Protein AF-A0A8R1TRE4-F1 (afdb_monomer_lite)

Organism: Onchocerca volvulus (NCBI:txid6282)

Foldseek 3Di:
DDDDDDDDDPALVSVCVPDPLCRDDVLSPHDDFDFPVVVVVLVVLVVVLVVLVVVLVVLVVVLVVCVVPDDQDPDPVSNVVSVVVSVVSVVVSVVSVVVSVVSVVVSVVVVVCPVPDDDPVRGDDDD

Radius of gyration: 25.33 Å; chains: 1; bounding box: 63×18×65 Å

InterPro domains:
  IPR051336 Rho GTPase-activating Guanine Nucleotide Exchange Factors [PTHR22826] (6-115)

Secondary structure (DSSP, 8-state):
--PPPP---SSHHHHTTTS-GGGSBGGGT--B---HHHHHHHHHHHHHHHHHHHHHHHHHHHHHHHHHH-PPPS-HHHHHHHHHHHHHHHHHHHHHHHHHHHHHHHHHHHHHHTTS---GGGPPP--

Sequence (127 aa):
MYFSTVLICQSSLELRRYIGPDCLTMDVGGVLKYNHLEWVQHRMDIERMKSSATVIAQSLSEFGRCLKETELPNDVETTARILEIQTAERDAIKEDFRISIRKGLSLLRHVRQLDVKPEHEQLSPTR

Structure (mmCIF, N/CA/C/O backbone):
data_AF-A0A8R1TRE4-F1
#
_entry.id   AF-A0A8R1TRE4-F1
#
loop_
_atom_site.group_PDB
_atom_site.id
_atom_site.type_symbol
_atom_site.label_atom_id
_atom_site.label_alt_id
_atom_site.label_comp_id
_atom_site.label_asym_id
_atom_site.label_entity_id
_atom_site.label_seq_id
_atom_site.pdbx_PDB_ins_code
_atom_site.Cartn_x
_atom_site.Cartn_y
_atom_site.Cartn_z
_atom_site.occupancy
_atom_site.B_iso_or_equiv
_atom_site.auth_seq_id
_atom_site.auth_comp_id
_atom_site.auth_asym_id
_atom_site.auth_atom_id
_atom_site.pdbx_PDB_model_num
ATOM 1 N N . MET A 1 1 ? -9.294 1.392 -37.088 1.00 53.94 1 MET A N 1
ATOM 2 C CA . MET A 1 1 ? -8.193 0.431 -37.301 1.00 53.94 1 MET A CA 1
ATOM 3 C C . MET A 1 1 ? -6.897 1.178 -37.012 1.00 53.94 1 MET A C 1
ATOM 5 O O . MET A 1 1 ? -6.532 2.033 -37.805 1.00 53.94 1 MET A O 1
ATOM 9 N N . TYR A 1 2 ? -6.284 0.984 -35.841 1.00 65.81 2 TYR A N 1
ATOM 10 C CA . TYR A 1 2 ? -4.967 1.565 -35.555 1.00 65.81 2 TYR A CA 1
ATOM 11 C C . TYR A 1 2 ? -3.926 0.649 -36.202 1.00 65.81 2 TYR A C 1
ATOM 13 O O . TYR A 1 2 ? -3.738 -0.475 -35.745 1.00 65.81 2 TYR A O 1
ATOM 21 N N . PHE A 1 3 ? -3.324 1.076 -37.311 1.00 69.75 3 PHE A N 1
ATOM 22 C CA . PHE A 1 3 ? -2.197 0.358 -37.901 1.00 69.75 3 PHE A CA 1
ATOM 23 C C . PHE A 1 3 ? -0.955 0.625 -37.049 1.00 69.75 3 PHE A C 1
ATOM 25 O O . PHE A 1 3 ? -0.560 1.775 -36.870 1.00 69.75 3 PHE A O 1
ATOM 32 N N . SER A 1 4 ? -0.355 -0.428 -36.502 1.00 81.38 4 SER A N 1
ATOM 33 C CA . SER A 1 4 ? 0.940 -0.346 -35.830 1.00 81.38 4 SER A CA 1
ATOM 34 C C . SER A 1 4 ? 2.053 -0.400 -36.880 1.00 81.38 4 SER A C 1
ATOM 36 O O . SER A 1 4 ? 2.179 -1.396 -37.589 1.00 81.38 4 SER A O 1
ATOM 38 N N . THR A 1 5 ? 2.861 0.657 -36.987 1.00 84.62 5 THR A N 1
ATOM 39 C CA . THR A 1 5 ? 4.088 0.664 -37.802 1.00 84.62 5 THR A CA 1
ATOM 40 C C . THR A 1 5 ? 5.239 0.088 -36.981 1.00 84.62 5 THR A C 1
ATOM 42 O O . THR A 1 5 ? 5.504 0.564 -35.879 1.00 84.62 5 THR A O 1
ATOM 45 N N . VAL A 1 6 ? 5.940 -0.914 -37.516 1.00 83.31 6 VAL A N 1
ATOM 46 C CA . VAL A 1 6 ? 7.176 -1.445 -36.921 1.00 83.31 6 VAL A CA 1
ATOM 47 C C . VAL A 1 6 ? 8.368 -0.725 -37.547 1.00 83.31 6 VAL A C 1
ATOM 49 O O . VAL A 1 6 ? 8.517 -0.723 -38.767 1.00 83.31 6 VAL A O 1
ATOM 52 N N . LEU A 1 7 ? 9.216 -0.124 -36.713 1.00 85.19 7 LEU A N 1
ATOM 53 C CA . LEU A 1 7 ? 10.475 0.498 -37.121 1.00 85.19 7 LEU A CA 1
ATOM 54 C C . LEU A 1 7 ? 11.631 -0.358 -36.600 1.00 85.19 7 LEU A C 1
ATOM 56 O O . LEU A 1 7 ? 11.717 -0.618 -35.402 1.00 85.19 7 LEU A O 1
ATOM 60 N N . ILE A 1 8 ? 12.515 -0.796 -37.493 1.00 86.88 8 ILE A N 1
ATOM 61 C CA . ILE A 1 8 ? 13.723 -1.544 -37.133 1.00 86.88 8 ILE A CA 1
ATOM 62 C C . ILE A 1 8 ? 14.887 -0.560 -37.156 1.00 86.88 8 ILE A C 1
ATOM 64 O O . ILE A 1 8 ? 15.214 -0.028 -38.211 1.00 86.88 8 ILE A O 1
ATOM 68 N N . CYS A 1 9 ? 15.498 -0.327 -35.998 1.00 85.31 9 CYS A N 1
ATOM 69 C CA . CYS A 1 9 ? 16.681 0.519 -35.874 1.00 85.31 9 CYS A CA 1
ATOM 70 C C . CYS A 1 9 ? 17.945 -0.351 -35.920 1.00 85.31 9 CYS A C 1
ATOM 72 O O . CYS A 1 9 ? 18.034 -1.350 -35.209 1.00 85.31 9 CYS A O 1
ATOM 74 N N . GLN A 1 10 ? 18.939 0.040 -36.713 1.00 86.00 10 GLN A N 1
ATOM 75 C CA . GLN A 1 10 ? 20.230 -0.644 -36.842 1.00 86.00 10 GLN A CA 1
ATOM 76 C C . GLN A 1 10 ? 21.266 -0.174 -35.811 1.00 86.00 10 GLN A C 1
ATOM 78 O O . GLN A 1 10 ? 22.352 -0.739 -35.709 1.00 86.00 10 GLN A O 1
ATOM 83 N N . SER A 1 11 ? 20.963 0.878 -35.048 1.00 85.69 11 SER A N 1
ATOM 84 C CA . SER A 1 11 ? 21.830 1.386 -33.983 1.00 85.69 11 SER A CA 1
ATOM 85 C C . SER A 1 11 ? 21.038 2.151 -32.922 1.00 85.69 11 SER A C 1
ATOM 87 O O . SER A 1 11 ? 19.941 2.649 -33.186 1.00 85.69 11 SER A O 1
ATOM 89 N N . SER A 1 12 ? 21.631 2.337 -31.737 1.00 81.75 12 SER A N 1
ATOM 90 C CA . SER A 1 12 ? 21.062 3.217 -30.705 1.00 81.75 12 SER A CA 1
ATOM 91 C C . SER A 1 12 ? 20.934 4.670 -31.184 1.00 81.75 12 SER A C 1
ATOM 93 O O . SER A 1 12 ? 20.046 5.392 -30.741 1.00 81.75 12 SER A O 1
ATOM 95 N N . LEU A 1 13 ? 21.785 5.112 -32.119 1.00 85.75 13 LEU A N 1
ATOM 96 C CA . LEU A 1 13 ? 21.698 6.442 -32.725 1.00 85.75 13 LEU A CA 1
ATOM 97 C C . LEU A 1 13 ? 20.430 6.604 -33.568 1.00 85.75 13 LEU A C 1
ATOM 99 O O . LEU A 1 13 ? 19.795 7.653 -33.515 1.00 85.75 13 LEU A O 1
ATOM 103 N N . GLU A 1 14 ? 20.067 5.574 -34.330 1.00 88.56 14 GLU A N 1
ATOM 104 C CA . GLU A 1 14 ? 18.827 5.563 -35.100 1.00 88.56 14 GLU A CA 1
ATOM 105 C C . GLU A 1 14 ? 17.605 5.508 -34.178 1.00 88.56 14 GLU A C 1
ATOM 107 O O . GLU A 1 14 ? 16.678 6.290 -34.366 1.00 88.56 14 GLU A O 1
ATOM 112 N N . LEU A 1 15 ? 17.652 4.697 -33.114 1.00 86.25 15 LEU A N 1
ATOM 113 C CA . LEU A 1 15 ? 16.594 4.629 -32.100 1.00 86.25 15 LEU A CA 1
ATOM 114 C C . LEU A 1 15 ? 16.294 6.004 -31.477 1.00 86.25 15 LEU A C 1
ATOM 116 O O . LEU A 1 15 ? 15.133 6.399 -31.366 1.00 86.25 15 LEU A O 1
ATOM 120 N N . ARG A 1 16 ? 17.341 6.774 -31.149 1.00 84.38 16 ARG A N 1
ATOM 121 C CA . ARG A 1 16 ? 17.233 8.136 -30.590 1.00 84.38 16 ARG A CA 1
ATOM 122 C C . ARG A 1 16 ? 16.614 9.168 -31.540 1.00 84.38 16 ARG A C 1
ATOM 124 O O . ARG A 1 16 ? 16.311 10.274 -31.104 1.00 84.38 16 ARG A O 1
ATOM 131 N N . ARG A 1 17 ? 16.412 8.846 -32.826 1.00 87.12 17 ARG A N 1
ATOM 132 C CA . ARG A 1 17 ? 15.635 9.697 -33.751 1.00 87.12 17 ARG A CA 1
ATOM 133 C C . ARG A 1 17 ? 14.127 9.562 -33.544 1.00 87.12 17 ARG A C 1
ATOM 135 O O . ARG A 1 17 ? 13.392 10.462 -33.936 1.00 87.12 17 ARG A O 1
ATOM 142 N N . TYR A 1 18 ? 13.684 8.454 -32.953 1.00 88.44 18 TYR A N 1
ATOM 143 C CA . TYR A 1 18 ? 12.270 8.124 -32.770 1.00 88.44 18 TYR A CA 1
ATOM 144 C C . TYR A 1 18 ? 11.831 8.175 -31.305 1.00 88.44 18 TYR A C 1
ATOM 146 O O . TYR A 1 18 ? 10.658 8.420 -31.034 1.00 88.44 18 TYR A O 1
ATOM 154 N N . ILE A 1 19 ? 12.756 7.950 -30.368 1.00 88.56 19 ILE A N 1
ATOM 155 C CA . ILE A 1 19 ? 12.488 7.902 -28.929 1.00 88.56 19 ILE A CA 1
ATOM 156 C C . ILE A 1 19 ? 13.368 8.931 -28.213 1.00 88.56 19 ILE A C 1
ATOM 158 O O . ILE A 1 19 ? 14.584 8.961 -28.409 1.00 88.56 19 ILE A O 1
ATOM 162 N N . GLY A 1 20 ? 12.751 9.765 -27.372 1.00 89.75 20 GLY A N 1
ATOM 163 C CA . GLY A 1 20 ? 13.458 10.735 -26.535 1.00 89.75 20 GLY A CA 1
ATOM 164 C C . GLY A 1 20 ? 14.395 10.061 -25.520 1.00 89.75 20 GLY A C 1
ATOM 165 O O . GLY A 1 20 ? 14.143 8.930 -25.096 1.00 89.75 20 GLY A O 1
ATOM 166 N N . PRO A 1 21 ? 15.492 10.722 -25.108 1.00 86.88 21 PRO A N 1
ATOM 167 C CA . PRO A 1 21 ? 16.458 10.142 -24.172 1.00 86.88 21 PRO A CA 1
ATOM 168 C C . PRO A 1 21 ? 15.849 9.813 -22.800 1.00 86.88 21 PRO A C 1
ATOM 170 O O . PRO A 1 21 ? 16.335 8.919 -22.119 1.00 86.88 21 PRO A O 1
ATOM 173 N N . ASP A 1 22 ? 14.784 10.503 -22.398 1.00 87.62 22 ASP A N 1
ATOM 174 C CA . ASP A 1 22 ? 13.999 10.284 -21.176 1.00 87.62 22 ASP A CA 1
ATOM 175 C C . ASP A 1 22 ? 13.220 8.960 -21.170 1.00 87.62 22 ASP A C 1
ATOM 177 O O . ASP A 1 22 ? 12.886 8.437 -20.109 1.00 87.62 22 ASP A O 1
ATOM 181 N N . CYS A 1 23 ? 12.984 8.390 -22.351 1.00 87.38 23 CYS A N 1
ATOM 182 C CA . CYS A 1 23 ? 12.325 7.099 -22.535 1.00 87.38 23 CYS A CA 1
ATOM 183 C C . CYS A 1 23 ? 13.320 5.946 -22.761 1.00 87.38 23 CYS A C 1
ATOM 185 O O . CYS A 1 23 ? 12.906 4.807 -22.973 1.00 87.38 23 CYS A O 1
ATOM 187 N N . LEU A 1 24 ? 14.623 6.231 -22.750 1.00 86.50 24 LEU A N 1
ATOM 188 C CA . LEU A 1 24 ? 15.688 5.267 -23.002 1.00 86.50 24 LEU A CA 1
ATOM 189 C C . LEU A 1 24 ? 16.537 5.078 -21.749 1.00 86.50 24 LEU A C 1
ATOM 191 O O . LEU A 1 24 ? 16.872 6.037 -21.054 1.00 86.50 24 LEU A O 1
ATOM 195 N N . THR A 1 25 ? 16.919 3.839 -21.473 1.00 87.12 25 THR A N 1
ATOM 196 C CA . THR A 1 25 ? 17.818 3.501 -20.371 1.00 87.12 25 THR A CA 1
ATOM 197 C C . THR A 1 25 ? 19.262 3.894 -20.686 1.00 87.12 25 THR A C 1
ATOM 199 O O . THR A 1 25 ? 19.643 4.092 -21.845 1.00 87.12 25 THR A O 1
ATOM 202 N N . MET A 1 26 ? 20.080 4.068 -19.645 1.00 85.19 26 MET A N 1
ATOM 203 C CA . MET A 1 26 ? 21.450 4.584 -19.793 1.00 85.19 26 MET A CA 1
ATOM 204 C C . MET A 1 26 ? 22.341 3.725 -20.704 1.00 85.19 26 MET A C 1
ATOM 206 O O . MET A 1 26 ? 23.173 4.257 -21.435 1.00 85.19 26 MET A O 1
ATOM 210 N N . ASP A 1 27 ? 22.137 2.412 -20.713 1.00 81.75 27 ASP A N 1
ATOM 211 C CA . ASP A 1 27 ? 22.870 1.441 -21.529 1.00 81.75 27 ASP A CA 1
ATOM 212 C C . ASP A 1 27 ? 22.601 1.560 -23.039 1.00 81.75 27 ASP A C 1
ATOM 214 O O . ASP A 1 27 ? 23.470 1.229 -23.844 1.00 81.75 27 ASP A O 1
ATOM 218 N N . VAL A 1 28 ? 21.455 2.121 -23.442 1.00 83.56 28 VAL A N 1
ATOM 219 C CA . VAL A 1 28 ? 21.129 2.424 -24.852 1.00 83.56 28 VAL A CA 1
ATOM 220 C C . VAL A 1 28 ? 21.258 3.917 -25.189 1.00 83.56 28 VAL A C 1
ATOM 222 O O . VAL A 1 28 ? 20.815 4.383 -26.244 1.00 83.56 28 VAL A O 1
ATOM 225 N N . GLY A 1 29 ? 21.926 4.679 -24.319 1.00 82.50 29 GLY A N 1
ATOM 226 C CA . GLY A 1 29 ? 22.239 6.093 -24.529 1.00 82.50 29 GLY A CA 1
ATOM 227 C C . GLY A 1 29 ? 21.116 7.058 -24.152 1.00 82.50 29 GLY A C 1
ATOM 228 O O . GLY A 1 29 ? 21.069 8.164 -24.692 1.00 82.50 29 GLY A O 1
ATOM 229 N N . GLY A 1 30 ? 20.205 6.645 -23.271 1.00 86.00 30 GLY A N 1
ATOM 230 C CA . GLY A 1 30 ? 19.227 7.536 -22.656 1.00 86.00 30 GLY A CA 1
ATOM 231 C C . GLY A 1 30 ? 19.618 8.012 -21.257 1.00 86.00 30 GLY A C 1
ATOM 232 O O . GLY A 1 30 ? 20.765 7.886 -20.828 1.00 86.00 30 GLY A O 1
ATOM 233 N N . VAL A 1 31 ? 18.648 8.588 -20.549 1.00 87.44 31 VAL A N 1
ATOM 234 C CA . VAL A 1 31 ? 18.800 9.135 -19.189 1.00 87.44 31 VAL A CA 1
ATOM 235 C C . VAL A 1 31 ? 17.885 8.454 -18.168 1.00 87.44 31 VAL A C 1
ATOM 237 O O . VAL A 1 31 ? 17.922 8.804 -16.987 1.00 87.44 31 VAL A O 1
ATOM 240 N N . LEU A 1 32 ? 17.080 7.474 -18.595 1.00 86.25 32 LEU A N 1
ATOM 241 C CA . LEU A 1 32 ? 16.230 6.698 -17.703 1.00 86.25 32 LEU A CA 1
ATOM 242 C C . LEU A 1 32 ? 17.097 5.778 -16.840 1.00 86.25 32 LEU A C 1
ATOM 244 O O . LEU A 1 32 ? 17.792 4.879 -17.321 1.00 86.25 32 LEU A O 1
ATOM 248 N N . LYS A 1 33 ? 17.033 5.997 -15.533 1.00 82.75 33 LYS A N 1
ATOM 249 C CA . LYS A 1 33 ? 17.647 5.119 -14.542 1.00 82.75 33 LYS A CA 1
ATOM 250 C C . LYS A 1 33 ? 16.700 3.951 -14.302 1.00 82.75 33 LYS A C 1
ATOM 252 O O . LYS A 1 33 ? 15.620 4.141 -13.747 1.00 82.75 33 LYS A O 1
ATOM 257 N N . TYR A 1 34 ? 17.087 2.761 -14.741 1.00 86.50 34 TYR A N 1
ATOM 258 C CA . TYR A 1 34 ? 16.260 1.570 -14.608 1.00 86.50 34 TYR A CA 1
ATOM 259 C C . TYR A 1 34 ? 16.881 0.570 -13.636 1.00 86.50 34 TYR A C 1
ATOM 261 O O . TYR A 1 34 ? 18.011 0.132 -13.824 1.00 86.50 34 TYR A O 1
ATOM 269 N N . ASN A 1 35 ? 16.115 0.181 -12.619 1.00 87.94 35 ASN A N 1
ATOM 270 C CA . ASN A 1 35 ? 16.393 -0.960 -11.758 1.00 87.94 35 ASN A CA 1
ATOM 271 C C . ASN A 1 35 ? 15.185 -1.897 -11.833 1.00 87.94 35 ASN A C 1
ATOM 273 O O . ASN A 1 35 ? 14.074 -1.518 -11.462 1.00 87.94 35 ASN A O 1
ATOM 277 N N . HIS A 1 36 ? 15.391 -3.113 -12.336 1.00 89.06 36 HIS A N 1
ATOM 278 C CA . HIS A 1 36 ? 14.305 -4.060 -12.556 1.00 89.06 36 HIS A CA 1
ATOM 279 C C . HIS A 1 36 ? 13.649 -4.493 -11.243 1.00 89.06 36 HIS A C 1
ATOM 281 O O . HIS A 1 36 ? 12.425 -4.492 -11.139 1.00 89.06 36 HIS A O 1
ATOM 287 N N . LEU A 1 37 ? 14.456 -4.837 -10.236 1.00 90.12 37 LEU A N 1
ATOM 288 C CA . LEU A 1 37 ? 13.964 -5.311 -8.944 1.00 90.12 37 LEU A CA 1
ATOM 289 C C . LEU A 1 37 ? 13.121 -4.236 -8.255 1.00 90.12 37 LEU A C 1
ATOM 291 O O . LEU A 1 37 ? 12.023 -4.512 -7.777 1.00 90.12 37 LEU A O 1
ATOM 295 N N . GLU A 1 38 ? 13.617 -3.005 -8.255 1.00 89.38 38 GLU A N 1
ATOM 296 C CA . GLU A 1 38 ? 12.926 -1.860 -7.686 1.00 89.38 38 GLU A CA 1
ATOM 297 C C . GLU A 1 38 ? 11.649 -1.522 -8.461 1.00 89.38 38 GLU A C 1
ATOM 299 O O . GLU A 1 38 ? 10.597 -1.340 -7.855 1.00 89.38 38 GLU A O 1
ATOM 304 N N . TRP A 1 39 ? 11.700 -1.496 -9.796 1.00 89.94 39 TRP A N 1
ATOM 305 C CA . TRP A 1 39 ? 10.514 -1.251 -10.618 1.00 89.94 39 TRP A CA 1
ATOM 306 C C . TRP A 1 39 ? 9.421 -2.295 -10.358 1.00 89.94 39 TRP A C 1
ATOM 308 O O . TRP A 1 39 ? 8.250 -1.942 -10.186 1.00 89.94 39 TRP A O 1
ATOM 318 N N . VAL A 1 40 ? 9.797 -3.578 -10.279 1.00 93.94 40 VAL A N 1
ATOM 319 C CA . VAL A 1 40 ? 8.872 -4.665 -9.932 1.00 93.94 40 VAL A CA 1
ATOM 320 C C . VAL A 1 40 ? 8.308 -4.454 -8.526 1.00 93.94 40 VAL A C 1
ATOM 322 O O . VAL A 1 40 ? 7.095 -4.560 -8.341 1.00 93.94 40 VAL A O 1
ATOM 325 N N . GLN A 1 41 ? 9.150 -4.114 -7.548 1.00 93.75 41 GLN A N 1
ATOM 326 C CA . GLN A 1 41 ? 8.725 -3.869 -6.171 1.00 93.75 41 GLN A CA 1
ATOM 327 C C . GLN A 1 41 ? 7.738 -2.700 -6.068 1.00 93.75 41 GLN A C 1
ATOM 329 O O . GLN A 1 41 ? 6.657 -2.876 -5.505 1.00 93.75 41 GLN A O 1
ATOM 334 N N . HIS A 1 42 ? 8.046 -1.551 -6.675 1.00 92.56 42 HIS A N 1
ATOM 335 C CA . HIS A 1 42 ? 7.149 -0.393 -6.712 1.00 92.56 42 HIS A CA 1
ATOM 336 C C . HIS A 1 42 ? 5.812 -0.756 -7.343 1.00 92.56 42 HIS A C 1
ATOM 338 O O . HIS A 1 42 ? 4.762 -0.451 -6.784 1.00 92.56 42 HIS A O 1
ATOM 344 N N . ARG A 1 43 ? 5.823 -1.468 -8.475 1.00 95.50 43 ARG A N 1
ATOM 345 C CA . ARG A 1 43 ? 4.592 -1.923 -9.127 1.00 95.50 43 ARG A CA 1
ATOM 346 C C . ARG A 1 43 ? 3.768 -2.832 -8.211 1.00 95.50 43 ARG A C 1
ATOM 348 O O . ARG A 1 43 ? 2.559 -2.640 -8.105 1.00 95.50 43 ARG A O 1
ATOM 355 N N . MET A 1 44 ? 4.398 -3.794 -7.536 1.00 97.19 44 MET A N 1
ATOM 356 C CA . MET A 1 44 ? 3.705 -4.656 -6.573 1.00 97.19 44 MET A CA 1
ATOM 357 C C . MET A 1 44 ? 3.107 -3.852 -5.416 1.00 97.19 44 MET A C 1
ATOM 359 O O . MET A 1 44 ? 1.969 -4.101 -5.023 1.00 97.19 44 MET A O 1
ATOM 363 N N . ASP A 1 45 ? 3.841 -2.883 -4.877 1.00 96.31 45 ASP A N 1
ATOM 364 C CA . ASP A 1 45 ? 3.367 -2.057 -3.767 1.00 96.31 45 ASP A CA 1
ATOM 365 C C . ASP A 1 45 ? 2.217 -1.131 -4.177 1.00 96.31 45 ASP A C 1
ATOM 367 O O . ASP A 1 45 ? 1.265 -0.968 -3.411 1.00 96.31 45 ASP A O 1
ATOM 371 N N . ILE A 1 46 ? 2.233 -0.598 -5.401 1.00 96.62 46 ILE A N 1
ATOM 372 C CA . ILE A 1 46 ? 1.111 0.167 -5.966 1.00 96.62 46 ILE A CA 1
ATOM 373 C C . ILE A 1 46 ? -0.137 -0.722 -6.107 1.00 96.62 46 ILE A C 1
ATOM 375 O O . ILE A 1 46 ? -1.225 -0.319 -5.689 1.00 96.62 46 ILE A O 1
ATOM 379 N N . GLU A 1 47 ? -0.003 -1.946 -6.626 1.00 97.88 47 GLU A N 1
ATOM 380 C CA . GLU A 1 47 ? -1.131 -2.888 -6.729 1.00 97.88 47 GLU A CA 1
ATOM 381 C C . GLU A 1 47 ? -1.669 -3.308 -5.348 1.00 97.88 47 GLU A C 1
ATOM 383 O O . GLU A 1 47 ? -2.885 -3.407 -5.146 1.00 97.88 47 GLU A O 1
ATOM 388 N N . ARG A 1 48 ? -0.790 -3.483 -4.351 1.00 96.94 48 ARG A N 1
ATOM 389 C CA . ARG A 1 48 ? -1.196 -3.709 -2.952 1.00 96.94 48 ARG A CA 1
ATOM 390 C C . ARG A 1 48 ? -1.952 -2.511 -2.385 1.00 96.94 48 ARG A C 1
ATOM 392 O O . ARG A 1 48 ? -2.964 -2.703 -1.715 1.00 96.94 48 ARG A O 1
ATOM 399 N N . MET A 1 49 ? -1.504 -1.287 -2.668 1.00 97.19 49 MET A N 1
ATOM 400 C CA . MET A 1 49 ? -2.192 -0.063 -2.247 1.00 97.19 49 MET A CA 1
ATOM 401 C C . MET A 1 49 ? -3.588 0.047 -2.862 1.00 97.19 49 MET A C 1
ATOM 403 O O . MET A 1 49 ? -4.546 0.347 -2.149 1.00 97.19 49 MET A O 1
ATOM 407 N N . LYS A 1 50 ? -3.728 -0.262 -4.154 1.00 98.06 50 LYS A N 1
ATOM 408 C CA . LYS A 1 50 ? -5.025 -0.326 -4.840 1.00 98.06 50 LYS A CA 1
ATOM 409 C C . LYS A 1 50 ? -5.950 -1.376 -4.220 1.00 98.06 50 LYS A C 1
ATOM 411 O O . LYS A 1 50 ? -7.126 -1.099 -3.982 1.00 98.06 50 LYS A O 1
ATOM 416 N N . SER A 1 51 ? -5.418 -2.560 -3.925 1.00 98.00 51 SER A N 1
ATOM 417 C CA . SER A 1 51 ? -6.171 -3.640 -3.277 1.00 98.00 51 SER A CA 1
ATOM 418 C C . SER A 1 51 ? -6.641 -3.228 -1.877 1.00 98.00 51 SER A C 1
ATOM 420 O O . SER A 1 51 ? -7.823 -3.339 -1.571 1.00 98.00 51 SER A O 1
ATOM 422 N N . SER A 1 52 ? -5.751 -2.647 -1.065 1.00 97.25 52 SER A N 1
ATOM 423 C CA . SER A 1 52 ? -6.064 -2.095 0.263 1.00 97.25 52 SER A CA 1
ATOM 424 C C . SER A 1 52 ? -7.163 -1.029 0.200 1.00 97.25 52 SER A C 1
ATOM 426 O O . SER A 1 52 ? -8.139 -1.089 0.943 1.00 97.25 52 SER A O 1
ATOM 428 N N . ALA A 1 53 ? -7.053 -0.077 -0.733 1.00 97.88 53 ALA A N 1
ATOM 429 C CA . ALA A 1 53 ? -8.062 0.962 -0.926 1.00 97.88 53 ALA A CA 1
ATOM 430 C C . ALA A 1 53 ? -9.430 0.385 -1.328 1.00 97.88 53 ALA A C 1
ATOM 432 O O . ALA A 1 53 ? -10.458 0.877 -0.869 1.00 97.88 53 ALA A O 1
ATOM 433 N N . THR A 1 54 ? -9.440 -0.675 -2.142 1.00 98.44 54 THR A N 1
ATOM 434 C CA . THR A 1 54 ? -10.670 -1.375 -2.543 1.00 98.44 54 THR A CA 1
ATOM 435 C C . THR A 1 54 ? -11.343 -2.037 -1.341 1.00 98.44 54 THR A C 1
ATOM 437 O O . THR A 1 54 ? -12.541 -1.850 -1.150 1.00 98.44 54 THR A O 1
ATOM 440 N N . VAL A 1 55 ? -10.576 -2.738 -0.500 1.00 98.25 55 VAL A N 1
ATOM 441 C CA . VAL A 1 55 ? -11.089 -3.372 0.727 1.00 98.25 55 VAL A CA 1
ATOM 442 C C . VAL A 1 55 ? -11.662 -2.323 1.679 1.00 98.25 55 VAL A C 1
ATOM 444 O O . VAL A 1 55 ? -12.799 -2.455 2.113 1.00 98.25 55 VAL A O 1
ATOM 447 N N . ILE A 1 56 ? -10.937 -1.227 1.931 1.00 98.44 56 ILE A N 1
ATOM 448 C CA . ILE A 1 56 ? -11.421 -0.151 2.813 1.00 98.44 56 ILE A CA 1
ATOM 449 C C . ILE A 1 56 ? -12.714 0.476 2.271 1.00 98.44 56 ILE A C 1
ATOM 451 O O . ILE A 1 56 ? -13.632 0.760 3.039 1.00 98.44 56 ILE A O 1
ATOM 455 N N . ALA A 1 57 ? -12.815 0.688 0.956 1.00 98.50 57 ALA A N 1
ATOM 456 C CA . ALA A 1 57 ? -14.024 1.229 0.338 1.00 98.50 57 ALA A CA 1
ATOM 457 C C . ALA A 1 57 ? -15.223 0.272 0.463 1.00 98.50 57 ALA A C 1
ATOM 459 O O . ALA A 1 57 ? -16.349 0.726 0.686 1.00 98.50 57 ALA A O 1
ATOM 460 N N . GLN A 1 58 ? -14.989 -1.038 0.349 1.00 98.50 58 GLN A N 1
ATOM 461 C CA . GLN A 1 58 ? -16.007 -2.067 0.570 1.00 98.50 58 GLN A CA 1
ATOM 462 C C . GLN A 1 58 ? -16.470 -2.076 2.028 1.00 98.50 58 GLN A C 1
ATOM 464 O O . GLN A 1 58 ? -17.664 -1.920 2.267 1.00 98.50 58 GLN A O 1
ATOM 469 N N . SER A 1 59 ? -15.543 -2.122 2.990 1.00 98.19 59 SER A N 1
ATOM 470 C CA . SER A 1 59 ? -15.862 -2.052 4.423 1.00 98.19 59 SER A CA 1
ATOM 471 C C . SER A 1 59 ? -16.635 -0.783 4.778 1.00 98.19 59 SER A C 1
ATOM 473 O O . SER A 1 59 ? -17.607 -0.834 5.521 1.00 98.19 59 SER A O 1
ATOM 475 N N . LEU A 1 60 ? -16.267 0.367 4.202 1.00 98.25 60 LEU A N 1
ATOM 476 C CA . LEU A 1 60 ? -16.997 1.616 4.416 1.00 98.25 60 LEU A CA 1
ATOM 477 C C . LEU A 1 60 ? -18.421 1.568 3.840 1.00 98.25 60 LEU A C 1
ATOM 479 O O . LEU A 1 60 ? -19.350 2.100 4.447 1.00 98.25 60 LEU A O 1
ATOM 483 N N . SER A 1 61 ? -18.596 0.935 2.678 1.00 98.31 61 SER A N 1
ATOM 484 C CA . SER A 1 61 ? -19.909 0.765 2.046 1.00 98.31 61 SER A CA 1
ATOM 485 C C . SER A 1 61 ? -20.805 -0.167 2.864 1.00 98.31 61 SER A C 1
ATOM 487 O O . SER A 1 61 ? -21.981 0.131 3.071 1.00 98.31 61 SER A O 1
ATOM 489 N N . GLU A 1 62 ? -20.248 -1.269 3.368 1.00 98.06 62 GLU A N 1
ATOM 490 C CA . GLU A 1 62 ? -20.938 -2.218 4.245 1.00 98.06 62 GLU A CA 1
ATOM 491 C C . GLU A 1 62 ? -21.313 -1.585 5.584 1.00 98.06 62 GLU A C 1
ATOM 493 O O . GLU A 1 62 ? -22.469 -1.687 5.994 1.00 98.06 62 GLU A O 1
ATOM 498 N N . PHE A 1 63 ? -20.390 -0.852 6.208 1.00 98.31 63 PHE A N 1
ATOM 499 C CA . PHE A 1 63 ? -20.649 -0.103 7.433 1.00 98.31 63 PHE A CA 1
ATOM 500 C C . PHE A 1 63 ? -21.751 0.946 7.231 1.00 98.31 63 PHE A C 1
ATOM 502 O O . PHE A 1 63 ? -22.696 1.023 8.013 1.00 98.31 63 PHE A O 1
ATOM 509 N N . GLY A 1 64 ? -21.693 1.718 6.139 1.00 98.19 64 GLY A N 1
ATOM 510 C CA . GLY A 1 64 ? -22.729 2.694 5.796 1.00 98.19 64 GLY A CA 1
ATOM 511 C C . GLY A 1 64 ? -24.104 2.057 5.567 1.00 98.19 64 GLY A C 1
ATOM 512 O O . GLY A 1 64 ? -25.120 2.611 5.991 1.00 98.19 64 GLY A O 1
ATOM 513 N N . ARG A 1 65 ? -24.144 0.871 4.947 1.00 98.19 65 ARG A N 1
ATOM 514 C CA . ARG A 1 65 ? -25.368 0.072 4.807 1.00 98.19 65 ARG A CA 1
ATOM 515 C C . ARG A 1 65 ? -25.886 -0.391 6.171 1.00 98.19 65 ARG A C 1
ATOM 517 O O . ARG A 1 65 ? -27.060 -0.177 6.453 1.00 98.19 65 ARG A O 1
ATOM 524 N N . CYS A 1 66 ? -25.020 -0.947 7.019 1.00 96.62 66 CYS A N 1
ATOM 525 C CA . CYS A 1 66 ? -25.354 -1.384 8.377 1.00 96.62 66 CYS A CA 1
ATOM 526 C C . CYS A 1 66 ? -25.977 -0.242 9.190 1.00 96.62 66 CYS A C 1
ATOM 528 O O . CYS A 1 66 ? -27.066 -0.399 9.734 1.00 96.62 66 CYS A O 1
ATOM 530 N N . LEU A 1 67 ? -25.356 0.942 9.189 1.00 97.69 67 LEU A N 1
ATOM 531 C CA . LEU A 1 67 ? -25.888 2.125 9.873 1.00 97.69 67 LEU A CA 1
ATOM 532 C C . LEU A 1 67 ? -27.281 2.527 9.375 1.00 97.69 67 LEU A C 1
ATOM 534 O O . LEU A 1 67 ? -28.132 2.899 10.176 1.00 97.69 67 LEU A O 1
ATOM 538 N N . LYS A 1 68 ? -27.516 2.466 8.060 1.00 97.25 68 LYS A N 1
ATOM 539 C CA . LYS A 1 68 ? -28.804 2.830 7.454 1.00 97.25 68 LYS A CA 1
ATOM 540 C C . LYS A 1 68 ? -29.910 1.822 7.773 1.00 97.25 68 LYS A C 1
ATOM 542 O O . LYS A 1 68 ? -31.060 2.217 7.923 1.00 97.25 68 LYS A O 1
ATOM 547 N N . GLU A 1 69 ? -29.570 0.538 7.803 1.00 96.88 69 GLU A N 1
ATOM 548 C CA . GLU A 1 69 ? -30.505 -0.573 8.026 1.00 96.88 69 GLU A CA 1
ATOM 549 C C . GLU A 1 69 ? -30.727 -0.874 9.515 1.00 96.88 69 GLU A C 1
ATOM 551 O O . GLU A 1 69 ? -31.630 -1.632 9.857 1.00 96.88 69 GLU A O 1
ATOM 556 N N . THR A 1 70 ? -29.919 -0.295 10.408 1.00 96.50 70 THR A N 1
ATOM 557 C CA . THR A 1 70 ? -30.052 -0.507 11.851 1.00 96.50 70 THR A CA 1
ATOM 558 C C . THR A 1 70 ? -31.302 0.183 12.389 1.00 96.50 70 THR A C 1
ATOM 560 O O . THR A 1 70 ? -31.383 1.411 12.442 1.00 96.50 70 THR A O 1
ATOM 563 N N . GLU A 1 71 ? -32.239 -0.616 12.888 1.00 94.88 71 GLU A N 1
ATOM 564 C CA . GLU A 1 71 ? -33.335 -0.152 13.732 1.00 94.88 71 GLU A CA 1
ATOM 565 C C . GLU A 1 71 ? -32.906 -0.205 15.201 1.00 94.88 71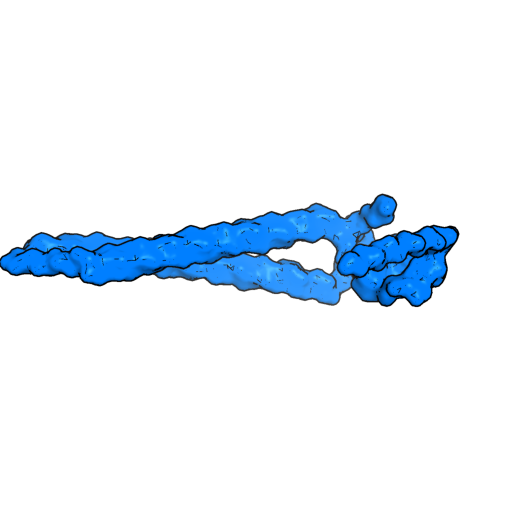 GLU A C 1
ATOM 567 O O . GLU A 1 71 ? -32.451 -1.238 15.697 1.00 94.88 71 GLU A O 1
ATOM 572 N N . LEU A 1 72 ? -33.031 0.918 15.909 1.00 93.31 72 LEU A N 1
ATOM 573 C CA . LEU A 1 72 ? -32.693 0.974 17.328 1.00 93.31 72 LEU A CA 1
ATOM 574 C C . LEU A 1 72 ? -33.872 0.457 18.168 1.00 93.31 72 LEU A C 1
ATOM 576 O O . LEU A 1 72 ? -34.987 0.969 18.034 1.00 93.31 72 LEU A O 1
ATOM 580 N N . PRO A 1 73 ? -33.653 -0.538 19.042 1.00 92.19 73 PRO A N 1
ATOM 581 C CA . PRO A 1 73 ? -34.700 -1.081 19.892 1.00 92.19 73 PRO A CA 1
ATOM 582 C C . PRO A 1 73 ? -35.097 -0.078 20.978 1.00 92.19 73 PRO A C 1
ATOM 584 O O . PRO A 1 73 ? -34.297 0.740 21.422 1.00 92.19 73 PRO A O 1
ATOM 587 N N . ASN A 1 74 ? -36.318 -0.196 21.496 1.00 92.50 74 ASN A N 1
ATOM 588 C CA . ASN A 1 74 ? -36.771 0.594 22.646 1.00 92.50 74 ASN A CA 1
ATOM 589 C C . ASN A 1 74 ? -36.284 0.003 23.989 1.00 92.50 74 ASN A C 1
ATOM 591 O O . ASN A 1 74 ? -37.037 -0.091 24.954 1.00 92.50 74 ASN A O 1
ATOM 595 N N . ASP A 1 75 ? -35.036 -0.462 24.014 1.00 95.19 75 ASP A N 1
ATOM 596 C CA . ASP A 1 75 ? -34.343 -0.986 25.187 1.00 95.19 75 ASP A CA 1
ATOM 597 C C . ASP A 1 75 ? -32.956 -0.345 25.261 1.00 95.19 75 ASP A C 1
ATOM 599 O O . ASP A 1 75 ? -32.199 -0.334 24.281 1.00 95.19 75 ASP A O 1
ATOM 603 N N . VAL A 1 76 ? -32.636 0.215 26.427 1.00 95.88 76 VAL A N 1
ATOM 604 C CA . VAL A 1 76 ? -31.405 0.985 26.636 1.00 95.88 76 VAL A CA 1
ATOM 605 C C . VAL A 1 76 ? -30.183 0.082 26.522 1.00 95.88 76 VAL A C 1
ATOM 607 O O . VAL A 1 76 ? -29.203 0.470 25.887 1.00 95.88 76 VAL A O 1
ATOM 610 N N . GLU A 1 77 ? -30.239 -1.123 27.094 1.00 96.12 77 GLU A N 1
ATOM 611 C CA . GLU A 1 77 ? -29.101 -2.045 27.104 1.00 96.12 77 GLU A CA 1
ATOM 612 C C . GLU A 1 77 ? -28.760 -2.517 25.685 1.00 96.12 77 GLU A C 1
ATOM 614 O O . GLU A 1 77 ? -27.604 -2.467 25.255 1.00 96.12 77 GLU A O 1
ATOM 619 N N . THR A 1 78 ? -29.775 -2.907 24.916 1.00 95.12 78 THR A N 1
ATOM 620 C CA . THR A 1 78 ? -29.601 -3.369 23.538 1.00 95.12 78 THR A CA 1
ATOM 621 C C . THR A 1 78 ? -29.144 -2.229 22.628 1.00 95.12 78 THR A C 1
ATOM 623 O O . THR A 1 78 ? -28.231 -2.421 21.824 1.00 95.12 78 THR A O 1
ATOM 626 N N . THR A 1 79 ? -29.702 -1.025 22.789 1.00 97.00 79 THR A N 1
ATOM 627 C CA . THR A 1 79 ? -29.248 0.167 22.052 1.00 97.00 79 THR A CA 1
ATOM 628 C C . THR A 1 79 ? -27.779 0.473 22.340 1.00 97.00 79 THR A C 1
ATOM 630 O O . THR A 1 79 ? -27.005 0.689 21.409 1.00 97.00 79 THR A O 1
ATOM 633 N N . ALA A 1 80 ? -27.366 0.445 23.611 1.00 97.19 80 ALA A N 1
ATOM 634 C CA . ALA A 1 80 ? -25.976 0.684 23.996 1.00 97.19 80 ALA A CA 1
ATOM 635 C C . ALA A 1 80 ? -25.024 -0.337 23.354 1.00 97.19 80 ALA A C 1
ATOM 637 O O . ALA A 1 80 ? -23.996 0.048 22.798 1.00 97.19 80 ALA A O 1
ATOM 638 N N . ARG A 1 81 ? -25.405 -1.621 23.347 1.00 96.81 81 ARG A N 1
ATOM 639 C CA . ARG A 1 81 ? -24.621 -2.696 22.723 1.00 96.81 81 ARG A CA 1
ATOM 640 C C . ARG A 1 81 ? -24.460 -2.504 21.212 1.00 96.81 81 ARG A C 1
ATOM 642 O O . ARG A 1 81 ? -23.368 -2.697 20.686 1.00 96.81 81 ARG A O 1
ATOM 649 N N . ILE A 1 82 ? -25.523 -2.104 20.510 1.00 97.31 82 ILE A N 1
ATOM 650 C CA . ILE A 1 82 ? -25.467 -1.808 19.067 1.00 97.31 82 ILE A CA 1
ATOM 651 C C . ILE A 1 82 ? -24.482 -0.666 18.794 1.00 97.31 82 ILE A C 1
ATOM 653 O O . ILE A 1 82 ? -23.620 -0.786 17.922 1.00 97.31 82 ILE A O 1
ATOM 657 N N . LEU A 1 83 ? -24.575 0.421 19.563 1.00 97.25 83 LEU A N 1
ATOM 658 C CA . LEU A 1 83 ? -23.689 1.576 19.416 1.00 97.25 83 LEU A CA 1
ATOM 659 C C . LEU A 1 83 ? -22.226 1.229 19.717 1.00 97.25 83 LEU A C 1
ATOM 661 O O . LEU A 1 83 ? -21.331 1.735 19.039 1.00 97.25 83 LEU A O 1
ATOM 665 N N . GLU A 1 84 ? -21.971 0.365 20.701 1.00 98.00 84 GLU A N 1
ATOM 666 C CA . GLU A 1 84 ? -20.629 -0.126 21.023 1.00 98.00 84 GLU A CA 1
ATOM 667 C C . GLU A 1 84 ? -20.026 -0.918 19.853 1.00 98.00 84 GLU A C 1
ATOM 669 O O . GLU A 1 84 ? -18.910 -0.620 19.422 1.00 98.00 84 GLU A O 1
ATOM 674 N N . ILE A 1 85 ? -20.788 -1.850 19.268 1.00 97.25 85 ILE A N 1
ATOM 675 C CA . ILE A 1 85 ? -20.360 -2.645 18.105 1.00 97.25 85 ILE A CA 1
ATOM 676 C C . ILE A 1 85 ? -20.058 -1.739 16.905 1.00 97.25 85 ILE A C 1
ATOM 678 O O . ILE A 1 85 ? -18.980 -1.825 16.316 1.00 97.25 85 ILE A O 1
ATOM 682 N N . GLN A 1 86 ? -20.972 -0.825 16.570 1.00 97.81 86 GLN A N 1
ATOM 683 C CA . GLN A 1 86 ? -20.787 0.108 15.454 1.00 97.81 86 GLN A CA 1
ATOM 684 C C . GLN A 1 86 ? -19.605 1.061 15.683 1.00 97.81 86 GLN A C 1
ATOM 686 O O . GLN A 1 86 ? -18.910 1.443 14.740 1.00 97.81 86 GLN A O 1
ATOM 691 N N . THR A 1 87 ? -19.349 1.448 16.934 1.00 98.38 87 THR A N 1
ATOM 692 C CA . THR A 1 87 ? -18.185 2.262 17.309 1.00 98.38 87 THR A CA 1
ATOM 693 C C . THR A 1 87 ? -16.887 1.489 17.095 1.00 98.38 87 THR A C 1
ATOM 695 O O . THR A 1 87 ? -15.959 2.032 16.491 1.00 98.38 87 THR A O 1
ATOM 698 N N . ALA A 1 88 ? -16.836 0.227 17.526 1.00 98.38 88 ALA A N 1
ATOM 699 C CA . ALA A 1 88 ? -15.680 -0.640 17.326 1.00 98.38 88 ALA A CA 1
ATOM 700 C C . ALA A 1 88 ? -15.392 -0.876 15.831 1.00 98.38 88 ALA A C 1
ATOM 702 O O . ALA A 1 88 ? -14.248 -0.739 15.398 1.00 98.38 88 ALA A O 1
ATOM 703 N N . GLU A 1 89 ? -16.423 -1.146 15.025 1.00 97.94 89 GLU A N 1
ATOM 704 C CA . GLU A 1 89 ? -16.296 -1.334 13.574 1.00 97.94 89 GLU A CA 1
ATOM 705 C C . GLU A 1 89 ? -15.783 -0.066 12.874 1.00 97.94 89 GLU A C 1
ATOM 707 O O . GLU A 1 89 ? -14.818 -0.104 12.107 1.00 97.94 89 GLU A O 1
ATOM 712 N N . ARG A 1 90 ? -16.361 1.095 13.205 1.00 98.38 90 ARG A N 1
ATOM 713 C CA . ARG A 1 90 ? -15.894 2.398 12.713 1.00 98.38 90 ARG A CA 1
ATOM 714 C C . ARG A 1 90 ? -14.417 2.626 13.027 1.00 98.38 90 ARG A C 1
ATOM 716 O O . ARG A 1 90 ? -13.683 3.169 12.198 1.00 98.38 90 ARG A O 1
ATOM 723 N N . ASP A 1 91 ? -13.992 2.294 14.241 1.00 98.56 91 ASP A N 1
ATOM 724 C CA . ASP A 1 91 ? -12.623 2.532 14.686 1.00 98.56 91 ASP A CA 1
ATOM 725 C C . ASP A 1 91 ? -11.630 1.572 14.018 1.00 98.56 91 ASP A C 1
ATOM 727 O O . ASP A 1 91 ? -10.537 2.012 13.653 1.00 98.56 91 ASP A O 1
ATOM 731 N N . ALA A 1 92 ? -12.043 0.333 13.729 1.00 98.31 92 ALA A N 1
ATOM 732 C CA . ALA A 1 92 ? -11.281 -0.603 12.904 1.00 98.31 92 ALA A CA 1
ATOM 733 C C . ALA A 1 92 ? -11.073 -0.071 11.473 1.00 98.31 92 ALA A C 1
ATOM 735 O O . ALA A 1 92 ? -9.931 0.068 11.033 1.00 98.31 92 ALA A O 1
ATOM 736 N N . ILE A 1 93 ? -12.146 0.355 10.786 1.00 98.31 93 ILE A N 1
ATOM 737 C CA . ILE A 1 93 ? -12.062 0.926 9.425 1.00 98.31 93 ILE A CA 1
ATOM 738 C C . ILE A 1 93 ? -11.147 2.160 9.402 1.00 98.31 93 ILE A C 1
ATOM 740 O O . ILE A 1 93 ? -10.343 2.349 8.483 1.00 98.31 93 ILE A O 1
ATOM 744 N N . LYS A 1 94 ? -11.240 3.020 10.425 1.00 98.38 94 LYS A N 1
ATOM 745 C CA . LYS A 1 94 ? -10.361 4.189 10.555 1.00 98.38 94 LYS A CA 1
ATOM 746 C C . LYS A 1 94 ? -8.897 3.795 10.719 1.00 98.38 94 LYS A C 1
ATOM 748 O O . LYS A 1 94 ? -8.039 4.498 10.179 1.00 98.38 94 LYS A O 1
ATOM 753 N N . GLU A 1 95 ? -8.587 2.745 11.474 1.00 98.38 95 GLU A N 1
ATOM 754 C CA . GLU A 1 95 ? -7.200 2.304 11.623 1.00 98.38 95 GLU A CA 1
ATOM 755 C C . GLU A 1 95 ? -6.657 1.698 10.330 1.00 98.38 95 GLU A C 1
ATOM 757 O O . GLU A 1 95 ? -5.567 2.088 9.906 1.00 98.38 95 GLU A O 1
ATOM 762 N N . ASP A 1 96 ? -7.436 0.874 9.629 1.00 97.88 96 ASP A N 1
ATOM 763 C CA . ASP A 1 96 ? -7.053 0.345 8.314 1.00 97.88 96 ASP A CA 1
ATOM 764 C C . ASP A 1 96 ? -6.761 1.472 7.320 1.00 97.88 96 ASP A C 1
ATOM 766 O O . ASP A 1 96 ? -5.731 1.477 6.634 1.00 97.88 96 ASP A O 1
ATOM 770 N N . PHE A 1 97 ? -7.613 2.499 7.304 1.00 97.88 97 PHE A N 1
ATOM 771 C CA . PHE A 1 97 ? -7.400 3.688 6.488 1.00 97.88 97 PHE A CA 1
ATOM 772 C C . PHE A 1 97 ? -6.109 4.430 6.859 1.00 97.88 97 PHE A C 1
ATOM 774 O O . PHE A 1 97 ? -5.322 4.782 5.975 1.00 97.88 97 PHE A O 1
ATOM 781 N N . ARG A 1 98 ? -5.823 4.618 8.155 1.00 98.31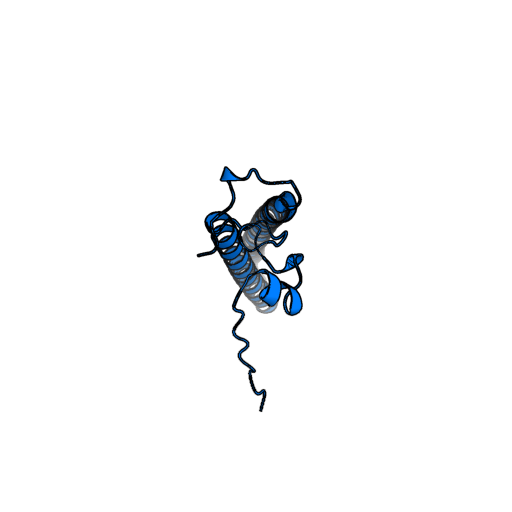 98 ARG A N 1
ATOM 782 C CA . ARG A 1 98 ? -4.568 5.240 8.618 1.00 98.31 98 ARG A CA 1
ATOM 783 C C . ARG A 1 98 ? -3.343 4.426 8.223 1.00 98.31 98 ARG A C 1
ATOM 785 O O . ARG A 1 98 ? -2.365 5.003 7.745 1.00 98.31 98 ARG A O 1
ATOM 792 N N . ILE A 1 99 ? -3.378 3.106 8.395 1.00 97.94 99 ILE A N 1
ATOM 793 C CA . ILE A 1 99 ? -2.296 2.204 7.987 1.00 97.94 99 ILE A CA 1
ATOM 794 C C . ILE A 1 99 ? -2.060 2.321 6.479 1.00 97.94 99 ILE A C 1
ATOM 796 O O . ILE A 1 99 ? -0.912 2.466 6.049 1.00 97.94 99 ILE A O 1
ATOM 800 N N . SER A 1 100 ? -3.132 2.313 5.684 1.00 97.44 100 SER A N 1
ATOM 801 C CA . SER A 1 100 ? -3.071 2.464 4.229 1.00 97.44 100 SER A CA 1
ATOM 802 C C . SER A 1 100 ? -2.429 3.798 3.828 1.00 97.44 100 SER A C 1
ATOM 804 O O . SER A 1 100 ? -1.498 3.815 3.025 1.00 97.44 100 SER A O 1
ATOM 806 N N . ILE A 1 101 ? -2.807 4.912 4.467 1.00 97.88 101 ILE A N 1
ATOM 807 C CA . ILE A 1 101 ? -2.174 6.222 4.235 1.00 97.88 101 ILE A CA 1
ATOM 808 C C . ILE A 1 101 ? -0.678 6.190 4.563 1.00 97.88 101 ILE A C 1
ATOM 810 O O . ILE A 1 101 ? 0.133 6.648 3.757 1.00 97.88 101 ILE A O 1
ATOM 814 N N . ARG A 1 102 ? -0.282 5.644 5.722 1.00 97.50 102 ARG A N 1
ATOM 815 C CA . ARG A 1 102 ? 1.138 5.561 6.117 1.00 97.50 102 ARG A CA 1
ATOM 816 C C . ARG A 1 102 ? 1.954 4.785 5.077 1.00 97.50 102 ARG A C 1
ATOM 818 O O . ARG A 1 102 ? 3.024 5.248 4.677 1.00 97.50 102 ARG A O 1
ATOM 825 N N . LYS A 1 103 ? 1.433 3.644 4.609 1.00 96.06 103 LYS A N 1
ATOM 826 C CA . LYS A 1 103 ? 2.052 2.826 3.552 1.00 96.06 103 LYS A CA 1
ATOM 827 C C . LYS A 1 103 ? 2.149 3.596 2.234 1.00 96.06 103 LYS A C 1
ATOM 829 O O . LYS A 1 103 ? 3.234 3.669 1.663 1.00 96.06 103 LYS A O 1
ATOM 834 N N . GLY A 1 104 ? 1.063 4.240 1.807 1.00 97.19 104 GLY A N 1
ATOM 835 C CA . GLY A 1 104 ? 1.020 5.033 0.577 1.00 97.19 104 GLY A CA 1
ATOM 836 C C . GLY A 1 104 ? 2.003 6.206 0.583 1.00 97.19 104 GLY A C 1
ATOM 837 O O . GLY A 1 104 ? 2.727 6.411 -0.387 1.00 97.19 104 GLY A O 1
ATOM 838 N N . LEU A 1 105 ? 2.105 6.936 1.697 1.00 96.69 105 LEU A N 1
ATOM 839 C CA . LEU A 1 105 ? 3.080 8.021 1.847 1.00 96.69 105 LEU A CA 1
ATOM 840 C C . LEU A 1 105 ? 4.521 7.504 1.862 1.00 96.69 105 LEU A C 1
ATOM 842 O O . LEU A 1 105 ? 5.408 8.159 1.317 1.00 96.69 105 LEU A O 1
ATOM 846 N N . SER A 1 106 ? 4.772 6.340 2.467 1.00 94.81 106 SER A N 1
ATOM 847 C CA . SER A 1 106 ? 6.100 5.724 2.430 1.00 94.81 106 SER A CA 1
ATOM 848 C C . SER A 1 106 ? 6.496 5.303 1.020 1.00 94.81 106 SE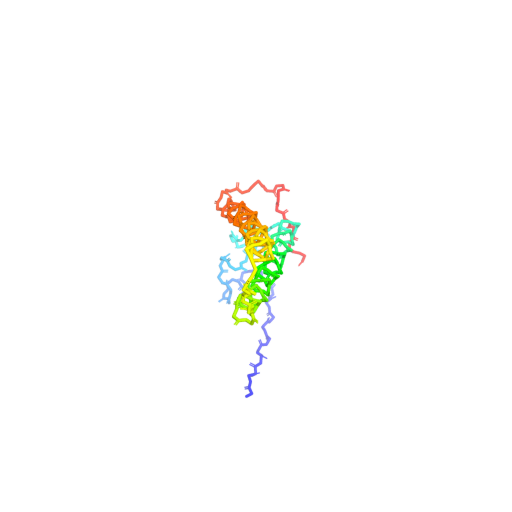R A C 1
ATOM 850 O O . SER A 1 106 ? 7.607 5.603 0.594 1.00 94.81 106 SER A O 1
ATOM 852 N N . LEU A 1 107 ? 5.584 4.665 0.286 1.00 94.50 107 LEU A N 1
ATOM 853 C CA . LEU A 1 107 ? 5.780 4.306 -1.115 1.0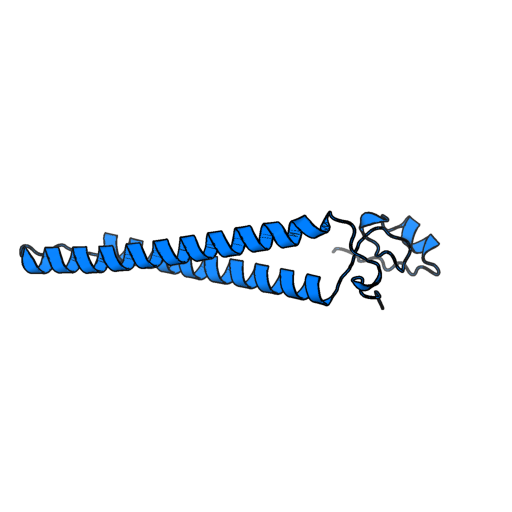0 94.50 107 LEU A CA 1
ATOM 854 C C . LEU A 1 107 ? 6.044 5.546 -1.974 1.00 94.50 107 LEU A C 1
ATOM 856 O O . LEU A 1 107 ? 6.999 5.566 -2.741 1.00 94.50 107 LEU A O 1
ATOM 860 N N . LEU A 1 108 ? 5.262 6.615 -1.789 1.00 94.81 108 LEU A N 1
ATOM 861 C CA . LEU A 1 108 ? 5.451 7.875 -2.507 1.00 94.81 108 LEU A CA 1
ATOM 862 C C . LEU A 1 108 ? 6.845 8.473 -2.274 1.00 94.81 108 LEU A C 1
ATOM 864 O O . LEU A 1 108 ? 7.438 9.007 -3.208 1.00 94.81 108 LEU A O 1
ATOM 868 N N . ARG A 1 109 ? 7.379 8.381 -1.047 1.00 92.25 109 ARG A N 1
ATOM 869 C CA . ARG A 1 109 ? 8.757 8.807 -0.763 1.00 92.25 109 ARG A CA 1
ATOM 870 C C . ARG A 1 109 ? 9.772 7.964 -1.527 1.00 92.25 109 ARG A C 1
ATOM 872 O O . ARG A 1 109 ? 10.641 8.552 -2.154 1.00 92.25 109 ARG A O 1
ATOM 879 N N . HIS A 1 110 ? 9.653 6.636 -1.508 1.00 88.94 110 HIS A N 1
ATOM 880 C CA . HIS A 1 110 ? 10.593 5.756 -2.213 1.00 88.94 110 HIS A CA 1
ATOM 881 C C . HIS A 1 110 ? 10.555 5.974 -3.729 1.00 88.94 110 HIS A C 1
ATOM 883 O O . HIS A 1 110 ? 11.595 6.162 -4.346 1.00 88.94 110 HIS A O 1
ATOM 889 N N . VAL A 1 111 ? 9.359 6.063 -4.316 1.00 88.00 111 VAL A N 1
ATOM 890 C CA . VAL A 1 111 ? 9.197 6.319 -5.755 1.00 88.00 111 VAL A CA 1
ATOM 891 C C . VAL A 1 111 ? 9.787 7.677 -6.156 1.00 88.00 111 VAL A C 1
ATOM 893 O O . VAL A 1 111 ? 10.387 7.788 -7.218 1.00 88.00 111 VAL A O 1
ATOM 896 N N . ARG A 1 112 ? 9.667 8.711 -5.309 1.00 86.00 112 ARG A N 1
ATOM 897 C CA . ARG A 1 112 ? 10.253 10.043 -5.565 1.00 86.00 112 ARG A CA 1
ATOM 898 C C . ARG A 1 112 ? 11.757 10.122 -5.297 1.00 86.00 112 ARG A C 1
ATOM 900 O O . ARG A 1 112 ? 12.431 10.959 -5.882 1.00 86.00 112 ARG A O 1
ATOM 907 N N . GLN A 1 113 ? 12.305 9.279 -4.423 1.00 75.81 113 GLN A N 1
ATOM 908 C CA . GLN A 1 113 ? 13.749 9.250 -4.156 1.00 75.81 113 GLN A CA 1
ATOM 909 C C . GLN A 1 113 ? 14.572 8.842 -5.385 1.00 75.81 113 GLN A C 1
ATOM 911 O O . GLN A 1 113 ? 15.752 9.173 -5.441 1.00 75.81 113 GLN A O 1
ATOM 916 N N . LEU A 1 114 ? 13.956 8.231 -6.400 1.00 62.84 114 LEU A N 1
ATOM 917 C CA . LEU A 1 114 ? 14.581 7.949 -7.697 1.00 62.84 114 LEU A CA 1
ATOM 918 C C . LEU A 1 114 ? 15.033 9.200 -8.477 1.00 62.84 114 LEU A C 1
ATOM 920 O O . LEU A 1 114 ? 15.835 9.095 -9.413 1.00 62.84 114 LEU A O 1
ATOM 924 N N . ASP A 1 115 ? 14.598 10.393 -8.062 1.00 61.16 115 ASP A N 1
ATOM 925 C CA . ASP A 1 115 ? 15.153 11.651 -8.567 1.00 61.16 115 ASP A CA 1
ATOM 926 C C . A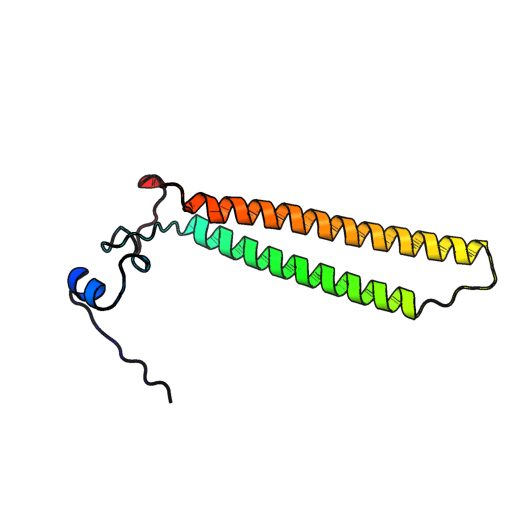SP A 1 115 ? 16.622 11.842 -8.133 1.00 61.16 115 ASP A C 1
ATOM 928 O O . ASP A 1 115 ? 17.412 12.479 -8.839 1.00 61.16 115 ASP A O 1
ATOM 932 N N . VAL A 1 116 ? 17.048 11.214 -7.028 1.00 66.69 116 VAL A N 1
ATOM 933 C CA . VAL A 1 116 ? 18.457 11.147 -6.614 1.00 66.69 116 VAL A CA 1
ATOM 934 C C . VAL A 1 116 ? 19.226 10.259 -7.597 1.00 66.69 116 VAL A C 1
ATOM 936 O O . VAL A 1 116 ? 18.695 9.307 -8.161 1.00 66.69 116 VAL A O 1
ATOM 939 N N . LYS A 1 117 ? 20.475 10.607 -7.913 1.00 61.78 117 LYS A N 1
ATOM 940 C CA . LYS A 1 117 ? 21.313 9.851 -8.857 1.00 61.78 117 LYS A CA 1
ATOM 941 C C . LYS A 1 117 ? 21.658 8.476 -8.250 1.00 61.78 117 LYS A C 1
ATOM 943 O O . LYS A 1 117 ? 22.441 8.468 -7.307 1.00 61.78 117 LYS A O 1
ATOM 948 N N . PRO A 1 118 ? 21.100 7.355 -8.750 1.00 64.75 118 PRO A N 1
ATOM 949 C CA . PRO A 1 118 ? 21.491 6.036 -8.295 1.00 64.75 118 PRO A CA 1
ATOM 950 C C . PRO A 1 118 ? 22.910 5.753 -8.777 1.00 64.75 118 PRO A C 1
ATOM 952 O O . PRO A 1 118 ? 23.367 6.284 -9.800 1.00 64.75 118 PRO A O 1
ATOM 955 N N . GLU A 1 119 ? 23.612 4.928 -8.019 1.00 69.81 119 GLU A N 1
ATOM 956 C CA . GLU A 1 119 ? 24.930 4.445 -8.400 1.00 69.81 119 GLU A CA 1
ATOM 957 C C . GLU A 1 119 ? 24.799 3.495 -9.595 1.00 69.81 119 GLU A C 1
ATOM 959 O O . GLU A 1 119 ? 23.781 2.824 -9.767 1.00 69.81 119 GLU A O 1
ATOM 964 N N . HIS A 1 120 ? 25.827 3.427 -10.445 1.00 69.56 120 HIS A N 1
ATOM 965 C CA . HIS A 1 120 ? 25.803 2.574 -11.640 1.00 69.56 120 HIS A CA 1
ATOM 966 C C . HIS A 1 120 ? 25.541 1.096 -11.292 1.00 69.56 120 HIS A C 1
ATOM 968 O O . HIS A 1 120 ? 24.920 0.370 -12.060 1.00 69.56 120 HIS A O 1
ATOM 974 N N . GLU A 1 121 ? 25.968 0.667 -10.106 1.00 75.12 121 GLU A N 1
ATOM 975 C CA . GLU A 1 121 ? 25.768 -0.680 -9.560 1.00 75.12 121 GLU A CA 1
ATOM 976 C C . GLU A 1 121 ? 24.297 -1.001 -9.261 1.00 75.12 121 GLU A C 1
ATOM 978 O O . GLU A 1 121 ? 23.908 -2.165 -9.211 1.00 75.12 121 GLU A O 1
ATOM 983 N N . GLN A 1 122 ? 23.463 0.026 -9.090 1.00 75.12 122 GLN A N 1
ATOM 984 C CA . GLN A 1 122 ? 22.033 -0.116 -8.832 1.00 75.12 122 GLN A CA 1
ATOM 985 C C . GLN A 1 122 ? 21.219 -0.205 -10.126 1.00 75.12 122 GLN A C 1
ATOM 987 O O . GLN A 1 122 ? 20.013 -0.431 -10.064 1.00 75.12 122 GLN A O 1
ATOM 992 N N . LEU A 1 123 ? 21.833 -0.015 -1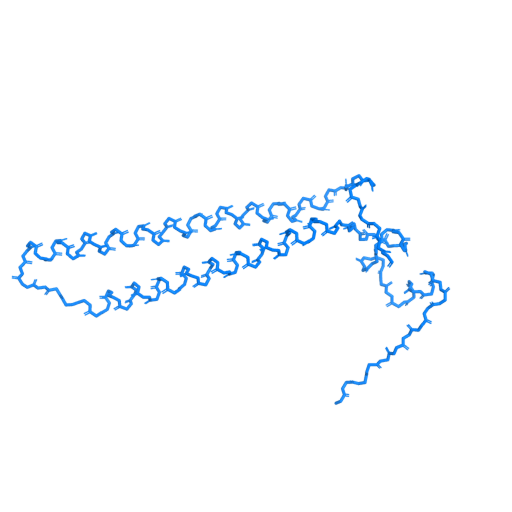1.295 1.00 79.38 123 LEU A N 1
ATOM 993 C CA . LEU A 1 123 ? 21.136 -0.066 -12.574 1.00 79.38 123 LEU A CA 1
ATOM 994 C C . LEU A 1 123 ? 21.113 -1.495 -13.116 1.00 79.38 123 LEU A C 1
ATOM 996 O O . LEU A 1 123 ? 22.104 -2.221 -13.086 1.00 79.38 123 LEU A O 1
ATOM 1000 N N . SER A 1 124 ? 19.959 -1.906 -13.629 1.00 80.38 124 SER A N 1
ATOM 1001 C CA . SER A 1 124 ? 19.808 -3.178 -14.327 1.00 80.38 124 SER A CA 1
ATOM 1002 C C . SER A 1 124 ? 20.118 -2.990 -15.813 1.00 80.38 124 SER A C 1
ATOM 1004 O O . SER A 1 124 ? 19.583 -2.053 -16.408 1.00 80.38 124 SER A O 1
ATOM 1006 N N . PRO A 1 125 ? 20.919 -3.875 -16.435 1.00 74.00 125 PRO A N 1
ATOM 1007 C CA . PRO A 1 125 ? 21.060 -3.903 -17.884 1.00 74.00 125 PRO A CA 1
ATOM 1008 C C . PRO A 1 125 ? 19.699 -4.132 -18.539 1.00 74.00 125 PRO A C 1
ATOM 1010 O O . PRO A 1 125 ? 18.931 -5.003 -18.113 1.00 74.00 125 PRO A O 1
ATOM 1013 N N . THR A 1 126 ? 19.420 -3.382 -19.592 1.00 67.62 126 THR A N 1
ATOM 1014 C CA . THR A 1 126 ? 18.229 -3.547 -20.414 1.00 67.62 126 THR A CA 1
ATOM 1015 C C . THR A 1 126 ? 18.642 -4.473 -21.549 1.00 67.62 126 THR A C 1
ATOM 1017 O O . THR A 1 126 ? 19.355 -4.070 -22.460 1.00 67.62 126 THR A O 1
ATOM 1020 N N . ARG A 1 127 ? 18.318 -5.762 -21.393 1.00 57.97 127 ARG A N 1
ATOM 1021 C CA . ARG A 1 127 ? 18.665 -6.833 -22.345 1.00 57.97 127 ARG A CA 1
ATOM 1022 C C . ARG A 1 127 ? 18.407 -6.467 -23.803 1.00 57.97 127 ARG A C 1
ATOM 1024 O O . ARG A 1 127 ? 17.346 -5.858 -24.064 1.00 57.97 127 ARG A O 1
#

pLDDT: mean 89.61, std 10.34, range [53.94, 98.56]